Protein AF-A0A2N0B8E9-F1 (afdb_monomer_lite)

Foldseek 3Di:
DDPVVQVVLCVVLQWDDDPDPQWTAHPLQWIWHDDCWIFIDHPNDTPDTGPDPVVVNVVSVVSDPCPPPPDPPDPPPPPPPPQPFDPQWWAQPDPPPRIDGCVVDQADPPPRDGRVNTHGHGPVVVVVVD

Sequence (130 aa):
MQKETVYDLLGYYGFEETKNPNQFVNESGIHLTVGENIIVRKEDRIVLVTDDLEKLELFIFGNSDLSEIDRPDLYFPLTHGDLEFDEDFWDCECEEDFIHLKVIHQECSKCGAFAEDQPDSLRSEVWVSR

Secondary structure (DSSP, 8-state):
--HHHHHHHHHHTTPEE-SSTTEEE-TT-EEEEESSSEEEEETTEEEEEES-HHHHHHHHHHHS-GGG---TT----S-TTT--EEEEEEE---SSS-EEETTT-SB-TTT--BGGGSPEEEHHHHHHT-

pLDDT: mean 77.1, std 15.24, range [38.0, 93.88]

Structure (mmCIF, N/CA/C/O backbone):
data_AF-A0A2N0B8E9-F1
#
_entry.id   AF-A0A2N0B8E9-F1
#
loop_
_atom_site.group_PDB
_atom_site.id
_atom_site.type_symbol
_atom_site.label_atom_id
_atom_site.label_alt_id
_atom_site.label_comp_id
_atom_site.label_asym_id
_atom_site.label_entity_id
_atom_site.label_seq_id
_atom_site.pdbx_PDB_ins_code
_atom_site.Cartn_x
_atom_site.Cartn_y
_atom_site.Cartn_z
_atom_site.occupancy
_atom_site.B_iso_or_equiv
_atom_site.auth_seq_id
_atom_site.auth_comp_id
_atom_site.auth_asym_id
_atom_site.auth_atom_id
_atom_site.pdbx_PDB_model_num
ATOM 1 N N . MET A 1 1 ? -3.150 -8.969 14.343 1.00 57.34 1 MET A N 1
ATOM 2 C CA . MET A 1 1 ? -2.655 -7.586 14.198 1.00 57.34 1 MET A CA 1
ATOM 3 C C . MET A 1 1 ? -2.467 -6.956 15.576 1.00 57.34 1 MET A C 1
ATOM 5 O O . MET A 1 1 ? -3.387 -7.027 16.388 1.00 57.34 1 MET A O 1
ATOM 9 N N . GLN A 1 2 ? -1.281 -6.425 15.889 1.00 66.69 2 GLN A N 1
ATOM 10 C CA . GLN A 1 2 ? -1.073 -5.684 17.139 1.00 66.69 2 GLN A CA 1
ATOM 11 C C . GLN A 1 2 ? -1.741 -4.315 17.000 1.00 66.69 2 GLN A C 1
ATOM 13 O O . GLN A 1 2 ? -1.628 -3.680 15.961 1.00 66.69 2 GLN A O 1
ATOM 18 N N . LYS A 1 3 ? -2.506 -3.883 18.006 1.00 63.31 3 LYS A N 1
ATOM 19 C CA . LYS A 1 3 ? -3.219 -2.606 17.913 1.00 63.31 3 LYS A CA 1
ATOM 20 C C . LYS A 1 3 ? -2.229 -1.453 17.827 1.00 63.31 3 LYS A C 1
ATOM 22 O O . LYS A 1 3 ? -2.368 -0.666 16.915 1.00 63.31 3 LYS A O 1
ATOM 27 N N . GLU A 1 4 ? -1.195 -1.426 18.664 1.00 68.19 4 GLU A N 1
ATOM 28 C CA . GLU A 1 4 ? -0.186 -0.352 18.701 1.00 68.19 4 GLU A CA 1
ATOM 29 C C . GLU A 1 4 ? 0.391 -0.002 17.317 1.00 68.19 4 GLU A C 1
ATOM 31 O O . GLU A 1 4 ? 0.361 1.164 16.939 1.00 68.19 4 GLU A O 1
ATOM 36 N N . THR A 1 5 ? 0.736 -0.997 16.490 1.00 79.25 5 THR A N 1
ATOM 37 C CA . THR A 1 5 ? 1.295 -0.759 15.144 1.00 79.25 5 THR A CA 1
ATOM 38 C C . THR A 1 5 ? 0.335 -0.038 14.194 1.00 79.25 5 THR A C 1
ATOM 40 O O . THR A 1 5 ? 0.771 0.677 13.299 1.00 79.25 5 THR A O 1
ATOM 43 N N . VAL A 1 6 ? -0.981 -0.204 14.373 1.00 82.44 6 VAL A N 1
ATOM 44 C CA . VAL A 1 6 ? -1.989 0.504 13.567 1.00 82.44 6 VAL A CA 1
ATOM 45 C C . VAL A 1 6 ? -2.070 1.973 13.979 1.00 82.44 6 VAL A C 1
ATOM 47 O O . VAL A 1 6 ? -2.198 2.834 13.121 1.00 82.44 6 VAL A O 1
ATOM 50 N N . TYR A 1 7 ? -1.987 2.287 15.273 1.00 84.06 7 TYR A N 1
ATOM 51 C CA . TYR A 1 7 ? -2.107 3.671 15.756 1.00 84.06 7 TYR A CA 1
ATOM 52 C C . TYR A 1 7 ? -0.859 4.470 15.381 1.00 84.06 7 TYR A C 1
ATOM 54 O O . TYR A 1 7 ? -0.987 5.632 15.004 1.00 84.06 7 TYR A O 1
ATOM 62 N N . ASP A 1 8 ? 0.315 3.834 15.407 1.00 83.75 8 ASP A N 1
ATOM 63 C CA . ASP A 1 8 ? 1.564 4.438 14.936 1.00 83.75 8 ASP A CA 1
ATOM 64 C C . ASP A 1 8 ? 1.486 4.789 13.441 1.00 83.75 8 ASP A C 1
ATOM 66 O O . ASP A 1 8 ? 1.803 5.914 13.050 1.00 83.75 8 ASP A O 1
ATOM 70 N N . LEU A 1 9 ? 0.976 3.864 12.613 1.00 82.94 9 LEU A N 1
ATOM 71 C CA . LEU A 1 9 ? 0.736 4.096 11.184 1.00 82.94 9 LEU A CA 1
ATOM 72 C C . LEU A 1 9 ? -0.247 5.255 10.956 1.00 82.94 9 LEU A C 1
ATOM 74 O O . LEU A 1 9 ? -0.010 6.141 10.140 1.00 82.94 9 LEU A O 1
ATOM 78 N N . LEU A 1 10 ? -1.358 5.266 11.691 1.00 86.69 10 LEU A N 1
ATOM 79 C CA . LEU A 1 10 ? -2.367 6.318 11.588 1.00 86.69 10 LEU A CA 1
ATOM 80 C C . LEU A 1 10 ? -1.796 7.685 11.991 1.00 86.69 10 LEU A C 1
ATOM 82 O O . LEU A 1 10 ? -2.007 8.665 11.278 1.00 86.69 10 LEU A O 1
ATOM 86 N N . GLY A 1 11 ? -1.007 7.746 13.065 1.00 83.81 11 GLY A N 1
ATOM 87 C CA . GLY A 1 11 ? -0.305 8.963 13.469 1.00 83.81 11 GLY A CA 1
ATOM 88 C C . GLY A 1 11 ? 0.674 9.466 12.404 1.00 83.81 11 GLY A C 1
ATOM 89 O O . GLY A 1 11 ? 0.759 10.671 12.178 1.00 83.81 11 GLY A O 1
ATOM 90 N N . TYR A 1 12 ? 1.365 8.556 11.708 1.00 81.56 12 TYR A N 1
ATOM 91 C CA . TYR A 1 12 ? 2.274 8.904 10.613 1.00 81.56 12 TYR A CA 1
ATOM 92 C C . TYR A 1 12 ? 1.552 9.579 9.435 1.00 81.56 12 TYR A C 1
ATOM 94 O O . TYR A 1 12 ? 2.025 10.592 8.926 1.00 81.56 12 TYR A O 1
ATOM 102 N N . TYR A 1 13 ? 0.377 9.077 9.050 1.00 80.81 13 TYR A N 1
ATOM 103 C CA . TYR A 1 13 ? -0.423 9.635 7.951 1.00 80.81 13 TYR A CA 1
ATOM 104 C C . TYR A 1 13 ? -1.380 10.765 8.377 1.00 80.81 13 TYR A C 1
ATOM 106 O O . TYR A 1 13 ? -2.315 11.097 7.644 1.00 80.81 13 TYR A O 1
ATOM 114 N N . GLY A 1 14 ? -1.171 11.354 9.559 1.00 85.44 14 GLY A N 1
ATOM 115 C CA . GLY A 1 14 ? -1.948 12.506 10.023 1.00 85.44 14 GLY A CA 1
ATOM 116 C C . GLY A 1 14 ? -3.413 12.185 10.322 1.00 85.44 14 GLY A C 1
ATOM 117 O O . GLY A 1 14 ? -4.284 13.040 10.167 1.00 85.44 14 GLY A O 1
ATOM 118 N N . PHE A 1 15 ? -3.712 10.949 10.720 1.00 90.56 15 PHE A N 1
ATOM 119 C CA . PHE A 1 15 ? -5.042 10.593 11.188 1.00 90.56 15 PHE A CA 1
ATOM 120 C C . PHE A 1 15 ? -5.238 11.020 12.639 1.00 90.56 15 PHE A C 1
ATOM 122 O O . PHE A 1 15 ? -4.474 10.648 13.530 1.00 90.56 15 PHE A O 1
ATOM 129 N N . GLU A 1 16 ? -6.329 11.732 12.887 1.00 91.06 16 GLU A N 1
ATOM 130 C CA . GLU A 1 16 ? -6.742 12.132 14.224 1.00 91.06 16 GLU A CA 1
ATOM 131 C C . GLU A 1 16 ? -7.864 11.228 14.729 1.00 91.06 16 GLU A C 1
ATOM 133 O O . GLU A 1 16 ? -8.809 10.904 14.000 1.00 91.06 16 GLU A O 1
ATOM 138 N N . GLU A 1 17 ? -7.779 10.821 15.996 1.00 92.31 17 GLU A N 1
ATOM 139 C CA . GLU A 1 17 ? -8.864 10.085 16.634 1.00 92.31 17 GLU A CA 1
ATOM 140 C C . GLU A 1 17 ? -10.069 11.012 16.848 1.00 92.31 17 GLU A C 1
ATOM 142 O O . GLU A 1 17 ? -9.970 12.129 17.361 1.00 92.31 17 GLU A O 1
ATOM 147 N N . THR A 1 18 ? -11.242 10.542 16.444 1.00 91.31 18 THR A N 1
ATOM 148 C CA . THR A 1 18 ? -12.497 11.266 16.627 1.00 91.31 18 THR A CA 1
ATOM 149 C C . THR A 1 18 ? -12.979 11.177 18.081 1.00 91.31 18 THR A C 1
ATOM 151 O O . THR A 1 18 ? -12.387 10.539 18.944 1.00 91.31 18 THR A O 1
ATOM 154 N N . LYS A 1 19 ? -14.149 11.762 18.368 1.00 89.56 19 LYS A N 1
ATOM 155 C CA . LYS A 1 19 ? -14.817 11.605 19.674 1.00 89.56 19 LYS A CA 1
ATOM 156 C C . LYS A 1 19 ? -15.230 10.159 19.975 1.00 89.56 19 LYS A C 1
ATOM 158 O O . LYS A 1 19 ? -15.515 9.844 21.130 1.00 89.56 19 LYS A O 1
ATOM 163 N N . ASN A 1 20 ? -15.323 9.314 18.948 1.00 86.06 20 ASN A N 1
ATOM 164 C CA . ASN A 1 20 ? -15.616 7.899 19.102 1.00 86.06 20 ASN A CA 1
ATOM 165 C C . ASN A 1 20 ? -14.295 7.122 19.177 1.00 86.06 20 ASN A C 1
ATOM 167 O O . ASN A 1 20 ? -13.469 7.266 18.274 1.00 86.06 20 ASN A O 1
ATOM 171 N N . PRO A 1 21 ? -14.110 6.265 20.194 1.00 88.06 21 PRO A N 1
ATOM 172 C CA . PRO A 1 21 ? -12.874 5.514 20.349 1.00 88.06 21 PRO A CA 1
ATOM 173 C C . PRO A 1 21 ? -12.644 4.579 19.161 1.00 88.06 21 PRO A C 1
ATOM 175 O O . PRO A 1 21 ? -13.582 3.945 18.660 1.00 88.06 21 PRO A O 1
ATOM 178 N N . ASN A 1 22 ? -11.382 4.461 18.755 1.00 90.31 22 ASN A N 1
ATOM 179 C CA . ASN A 1 22 ? -10.919 3.667 17.617 1.00 90.31 22 ASN A CA 1
ATOM 180 C C . ASN A 1 22 ? -11.473 4.118 16.257 1.00 90.31 22 ASN A C 1
ATOM 182 O O . ASN A 1 22 ? -11.466 3.337 15.304 1.00 90.31 22 ASN A O 1
ATOM 186 N N . GLN A 1 23 ? -11.988 5.342 16.158 1.00 92.75 23 GLN A N 1
ATOM 187 C CA . GLN A 1 23 ? -12.380 5.938 14.887 1.00 92.75 23 GLN A CA 1
ATOM 188 C C . GLN A 1 23 ? -11.447 7.086 14.562 1.00 92.75 23 GLN A C 1
ATOM 190 O O . GLN A 1 23 ? -11.269 7.971 15.391 1.00 92.75 23 GLN A O 1
ATOM 195 N N . PHE A 1 24 ? -10.911 7.089 13.350 1.00 93.88 24 PHE A N 1
ATOM 196 C CA . PHE A 1 24 ? -9.907 8.046 12.910 1.00 93.88 24 PHE A CA 1
ATOM 197 C C . PHE A 1 24 ? -10.341 8.751 11.636 1.00 93.88 24 PHE A C 1
ATOM 199 O O . PHE A 1 24 ? -11.089 8.180 10.840 1.00 93.88 24 PHE A O 1
ATOM 206 N N . VAL A 1 25 ? -9.874 9.977 11.435 1.00 93.00 25 VAL A N 1
ATOM 207 C CA . VAL A 1 25 ? -10.120 10.750 10.217 1.00 93.00 25 VAL A CA 1
ATOM 208 C C . VAL A 1 25 ? -8.879 11.545 9.833 1.00 93.00 25 VAL A C 1
ATOM 210 O O . VAL A 1 25 ? -8.160 11.998 10.717 1.00 93.00 25 VAL A O 1
ATOM 213 N N . ASN A 1 26 ? -8.620 11.704 8.537 1.00 88.50 26 ASN A N 1
ATOM 214 C CA . ASN A 1 26 ? -7.578 12.604 8.039 1.00 88.50 26 ASN A CA 1
ATOM 215 C C . ASN A 1 26 ? -8.166 13.763 7.220 1.00 88.50 26 ASN A C 1
ATOM 217 O O . ASN A 1 26 ? -9.354 13.786 6.888 1.00 88.50 26 ASN A O 1
ATOM 221 N N . GLU A 1 27 ? -7.307 14.711 6.849 1.00 84.56 27 GLU A N 1
ATOM 222 C CA . GLU A 1 27 ? -7.674 15.885 6.047 1.00 84.56 27 GLU A CA 1
ATOM 223 C C . GLU A 1 27 ? -8.198 15.522 4.647 1.00 84.56 27 GLU A C 1
ATOM 225 O O . GLU A 1 27 ? -9.006 16.250 4.073 1.00 84.56 27 GLU A O 1
ATOM 230 N N . SER A 1 28 ? -7.821 14.351 4.123 1.00 80.88 28 SER A N 1
ATOM 231 C CA . SER A 1 28 ? -8.318 13.813 2.850 1.00 80.88 28 SER A CA 1
ATOM 232 C C . SER A 1 28 ? -9.748 13.250 2.929 1.00 80.88 28 SER A C 1
ATOM 234 O O . SER A 1 28 ? -10.258 12.732 1.933 1.00 80.88 28 SER A O 1
ATOM 236 N N . GLY A 1 29 ? -10.403 13.309 4.095 1.00 85.00 29 GLY A N 1
ATOM 237 C CA . GLY A 1 29 ? -11.770 12.818 4.294 1.00 85.00 29 GLY A CA 1
ATOM 238 C C . GLY A 1 29 ? -11.885 11.291 4.354 1.00 85.00 29 GLY A C 1
ATOM 239 O O . GLY A 1 29 ? -12.963 10.736 4.120 1.00 85.00 29 GLY A O 1
ATOM 240 N N . ILE A 1 30 ? -10.782 10.594 4.642 1.00 89.69 30 ILE A N 1
ATOM 241 C CA . ILE A 1 30 ? -10.771 9.148 4.868 1.00 89.69 30 ILE A CA 1
ATOM 242 C C . ILE A 1 30 ? -11.119 8.898 6.330 1.00 89.69 30 ILE A C 1
ATOM 244 O O . ILE A 1 30 ? -10.479 9.438 7.226 1.00 89.69 30 ILE A O 1
ATOM 248 N N . HIS A 1 31 ? -12.107 8.043 6.573 1.00 92.38 31 HIS A N 1
ATOM 249 C CA . HIS A 1 31 ? -12.515 7.626 7.908 1.00 92.38 31 HIS A CA 1
ATOM 250 C C . HIS A 1 31 ? -12.121 6.174 8.154 1.00 92.38 31 HIS A C 1
ATOM 252 O O . HIS A 1 31 ? -12.497 5.292 7.382 1.00 92.38 31 HIS A O 1
ATOM 258 N N . LEU A 1 32 ? -11.434 5.901 9.258 1.00 92.75 32 LEU A N 1
ATOM 259 C CA . LEU A 1 32 ? -11.093 4.547 9.679 1.00 92.75 32 LEU A CA 1
ATOM 260 C C . LEU A 1 32 ? -11.811 4.154 10.953 1.00 92.75 32 LEU A C 1
ATOM 262 O O . LEU A 1 32 ? -12.083 4.975 11.821 1.00 92.75 32 LEU A O 1
ATOM 266 N N . THR A 1 33 ? -12.112 2.869 11.073 1.00 93.56 33 THR A N 1
ATOM 267 C CA . THR A 1 33 ? -12.554 2.247 12.319 1.00 93.56 33 THR A CA 1
ATOM 268 C C . THR A 1 33 ? -11.673 1.042 12.594 1.00 93.56 33 THR A C 1
ATOM 270 O O . THR A 1 33 ? -11.628 0.126 11.776 1.00 93.56 33 THR A O 1
ATOM 273 N N . VAL A 1 34 ? -10.986 1.042 13.733 1.00 91.00 34 VAL A N 1
ATOM 274 C CA . VAL A 1 34 ? -10.062 -0.017 14.150 1.00 91.00 34 VAL A CA 1
ATOM 275 C C . VAL A 1 34 ? -10.775 -0.947 15.135 1.00 91.00 34 VAL A C 1
ATOM 277 O O . VAL A 1 34 ? -11.158 -0.550 16.235 1.00 91.00 34 VAL A O 1
ATOM 280 N N . GLY A 1 35 ? -10.982 -2.201 14.740 1.00 87.44 35 GLY A N 1
ATOM 281 C CA . GLY A 1 35 ? -11.641 -3.226 15.552 1.00 87.44 35 GLY A CA 1
ATOM 282 C C . GLY A 1 35 ? -10.926 -4.572 15.460 1.00 87.44 35 GLY A C 1
ATOM 283 O O . GLY A 1 35 ? -9.704 -4.637 15.553 1.00 87.44 35 GLY A O 1
ATOM 284 N N . GLU A 1 36 ? -11.696 -5.650 15.300 1.00 84.12 36 GLU A N 1
ATOM 285 C CA . GLU A 1 36 ? -11.165 -6.949 14.850 1.00 84.12 36 GLU A CA 1
ATOM 286 C C . GLU A 1 36 ? -10.663 -6.859 13.403 1.00 84.12 36 GLU A C 1
ATOM 288 O O . GLU A 1 36 ? -9.615 -7.398 13.074 1.00 84.12 36 GLU A O 1
ATOM 293 N N . ASN A 1 37 ? -11.376 -6.078 12.588 1.00 84.94 37 ASN A N 1
ATOM 294 C CA . ASN A 1 37 ? -10.961 -5.635 11.265 1.00 84.94 37 ASN A CA 1
ATOM 295 C C . ASN A 1 37 ? -10.853 -4.108 11.252 1.00 84.94 37 ASN A C 1
ATOM 297 O O . ASN A 1 37 ? -11.536 -3.414 12.015 1.00 84.94 37 ASN A O 1
ATOM 301 N N . ILE A 1 38 ? -10.028 -3.592 10.352 1.00 89.56 38 ILE A N 1
ATOM 302 C CA . ILE A 1 38 ? -9.955 -2.181 9.997 1.00 89.56 38 ILE A CA 1
ATOM 303 C C . ILE A 1 38 ? -10.952 -1.932 8.875 1.00 89.56 38 ILE A C 1
ATOM 305 O O . ILE A 1 38 ? -10.919 -2.596 7.841 1.00 89.56 38 ILE A O 1
ATOM 309 N N . ILE A 1 39 ? -11.837 -0.962 9.073 1.00 89.88 39 ILE A N 1
ATOM 310 C CA . ILE A 1 39 ? -12.811 -0.539 8.068 1.00 89.88 39 ILE A CA 1
ATOM 311 C C . ILE A 1 39 ? -12.430 0.859 7.614 1.00 89.88 39 ILE A C 1
ATOM 313 O O . ILE A 1 39 ? -12.409 1.779 8.430 1.00 89.88 39 ILE A O 1
ATOM 317 N N . VAL A 1 40 ? -12.184 1.018 6.319 1.00 89.88 40 VAL A N 1
ATOM 318 C CA . VAL A 1 40 ? -11.878 2.301 5.690 1.00 89.88 40 VAL A CA 1
ATOM 319 C C . VAL A 1 40 ? -13.092 2.786 4.916 1.00 89.88 40 VAL A C 1
ATOM 321 O O . VAL A 1 40 ? -13.693 2.039 4.133 1.00 89.88 40 VAL A O 1
ATOM 324 N N . ARG A 1 41 ? -13.454 4.048 5.127 1.00 88.12 41 ARG A N 1
ATOM 325 C CA . ARG A 1 41 ? -14.538 4.736 4.435 1.00 88.12 41 ARG A CA 1
ATOM 326 C C . ARG A 1 41 ? -14.038 6.001 3.759 1.00 88.12 41 ARG A C 1
ATOM 328 O O . ARG A 1 41 ? -13.254 6.744 4.338 1.00 88.12 41 ARG A O 1
ATOM 335 N N . LYS A 1 42 ? -14.549 6.261 2.562 1.00 84.44 42 LYS A N 1
ATOM 336 C CA . LYS A 1 42 ? -14.336 7.496 1.803 1.00 84.44 42 LYS A CA 1
ATOM 337 C C . LYS A 1 42 ? -15.687 7.919 1.240 1.00 84.44 42 LYS A C 1
ATOM 339 O O . LYS A 1 42 ? -16.388 7.078 0.680 1.00 84.44 42 LYS A O 1
ATOM 344 N N . GLU A 1 43 ? -16.080 9.174 1.458 1.00 81.50 43 GLU A N 1
ATOM 345 C CA . GLU A 1 43 ? -17.386 9.704 1.016 1.00 81.50 43 GLU A CA 1
ATOM 346 C C . GLU A 1 43 ? -18.577 8.813 1.448 1.00 81.50 43 GLU A C 1
ATOM 348 O O . GLU A 1 43 ? -19.434 8.449 0.642 1.00 81.50 43 GLU A O 1
ATOM 353 N N . ASP A 1 44 ? -18.590 8.383 2.716 1.00 78.50 44 ASP A N 1
ATOM 354 C CA . ASP A 1 44 ? -19.597 7.479 3.310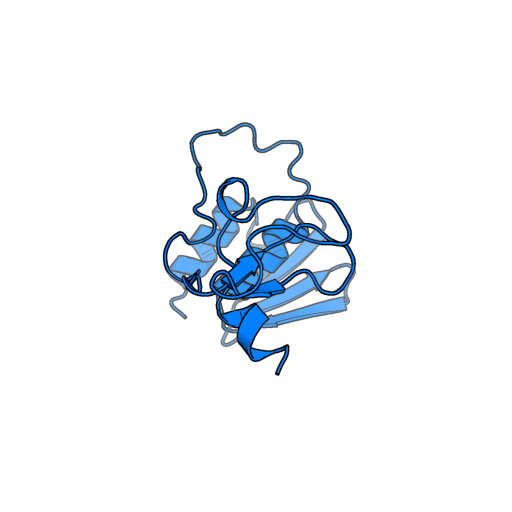 1.00 78.50 44 ASP A CA 1
ATOM 355 C C . ASP A 1 44 ? -19.703 6.068 2.695 1.00 78.50 44 ASP A C 1
ATOM 357 O O . ASP A 1 44 ? -20.588 5.284 3.056 1.00 78.50 44 ASP A O 1
ATOM 361 N N . ARG A 1 45 ? -18.773 5.678 1.818 1.00 78.62 45 ARG A N 1
ATOM 362 C CA . ARG A 1 45 ? -18.693 4.322 1.254 1.00 78.62 45 ARG A CA 1
ATOM 363 C C . ARG A 1 45 ? -17.565 3.539 1.894 1.00 78.62 45 ARG A C 1
ATOM 365 O O . ARG A 1 45 ? -16.477 4.069 2.084 1.00 78.62 45 ARG A O 1
ATOM 372 N N . ILE A 1 46 ? -17.807 2.264 2.192 1.00 87.50 46 ILE A N 1
ATOM 373 C CA . ILE A 1 46 ? -16.740 1.341 2.597 1.00 87.50 46 ILE A CA 1
ATOM 374 C C . ILE A 1 46 ? -15.908 1.021 1.358 1.00 87.50 46 ILE A C 1
ATOM 376 O O . ILE A 1 46 ? -16.444 0.531 0.366 1.00 87.50 46 ILE A O 1
ATOM 380 N N . VAL A 1 47 ? -14.614 1.312 1.433 1.00 86.19 47 VAL A N 1
ATOM 381 C CA . VAL A 1 47 ? -13.660 1.136 0.327 1.00 86.19 47 VAL A CA 1
ATOM 382 C C . VAL A 1 47 ? -12.643 0.037 0.611 1.00 86.19 47 VAL A C 1
ATOM 384 O O . VAL A 1 47 ? -12.132 -0.570 -0.323 1.00 86.19 47 VAL A O 1
ATOM 387 N N . LEU A 1 48 ? -12.397 -0.268 1.887 1.00 83.94 48 LEU A N 1
ATOM 388 C CA . LEU A 1 48 ? -11.524 -1.357 2.306 1.00 83.94 48 LEU A CA 1
ATOM 389 C C . LEU A 1 48 ? -11.995 -1.924 3.649 1.00 83.94 48 LEU A C 1
ATOM 391 O O . LEU A 1 48 ? -12.378 -1.179 4.553 1.00 83.94 48 LEU A O 1
ATOM 395 N N . VAL A 1 49 ? -11.949 -3.248 3.775 1.00 89.00 49 VAL A N 1
ATOM 396 C CA . VAL A 1 49 ? -12.042 -3.965 5.049 1.00 89.00 49 VAL A CA 1
ATOM 397 C C . VAL A 1 49 ? -10.861 -4.922 5.094 1.00 89.00 49 VAL A C 1
ATOM 399 O O . VAL A 1 49 ? -10.731 -5.755 4.201 1.00 89.00 49 VAL A O 1
ATOM 402 N N . THR A 1 50 ? -9.982 -4.768 6.079 1.00 85.19 50 THR A N 1
ATOM 403 C CA . THR A 1 50 ? -8.727 -5.526 6.158 1.00 85.19 50 THR A CA 1
ATOM 404 C C . THR A 1 50 ? -8.322 -5.769 7.608 1.00 85.19 50 THR A C 1
ATOM 406 O O . THR A 1 50 ? -8.562 -4.929 8.468 1.00 85.19 50 THR A O 1
ATOM 409 N N . ASP A 1 51 ? -7.699 -6.903 7.891 1.00 84.81 51 ASP A N 1
ATOM 410 C CA . ASP A 1 51 ? -6.955 -7.200 9.123 1.00 84.81 51 ASP A CA 1
ATOM 411 C C . ASP A 1 51 ? -5.429 -7.181 8.900 1.00 84.81 51 ASP A C 1
ATOM 413 O O . ASP A 1 51 ? -4.647 -7.450 9.816 1.00 84.81 51 ASP A O 1
ATOM 417 N N . ASP A 1 52 ? -5.029 -6.840 7.675 1.00 82.94 52 ASP A N 1
ATOM 418 C CA . ASP A 1 52 ? -3.668 -6.773 7.166 1.00 82.94 52 ASP A CA 1
ATOM 419 C C . ASP A 1 52 ? -3.187 -5.313 7.127 1.00 82.94 52 ASP A C 1
ATOM 421 O O . ASP A 1 52 ? -3.838 -4.445 6.526 1.00 82.94 52 ASP A O 1
ATOM 425 N N . LEU A 1 53 ? -2.060 -5.062 7.799 1.00 81.00 53 LEU A N 1
ATOM 426 C CA . LEU A 1 53 ? -1.452 -3.742 7.960 1.00 81.00 53 LEU A CA 1
ATOM 427 C C . LEU A 1 53 ? -0.861 -3.219 6.645 1.00 81.00 53 LEU A C 1
ATOM 429 O O . LEU A 1 53 ? -0.990 -2.031 6.366 1.00 81.00 53 LEU A O 1
ATOM 433 N N . GLU A 1 54 ? -0.283 -4.091 5.817 1.00 79.81 54 GLU A N 1
ATOM 434 C CA . GLU A 1 54 ? 0.348 -3.697 4.551 1.00 79.81 54 GLU A CA 1
ATOM 435 C C . GLU A 1 54 ? -0.709 -3.213 3.557 1.00 79.81 54 GLU A C 1
ATOM 437 O O . GLU A 1 54 ? -0.557 -2.176 2.914 1.00 79.81 54 GLU A O 1
ATOM 442 N N . LYS A 1 55 ? -1.851 -3.910 3.491 1.00 78.81 55 LYS A N 1
ATOM 443 C CA . LYS A 1 55 ? -2.991 -3.482 2.662 1.00 78.81 55 LYS A CA 1
ATOM 444 C C . LYS A 1 55 ? -3.571 -2.151 3.116 1.00 78.81 55 LYS A C 1
ATOM 446 O O . LYS A 1 55 ? -4.014 -1.363 2.280 1.00 78.81 55 LYS A O 1
ATOM 451 N N . LEU A 1 56 ? -3.606 -1.915 4.428 1.00 84.38 56 LEU A N 1
ATOM 452 C CA . LEU A 1 56 ? -4.032 -0.634 4.975 1.00 84.38 56 LEU A CA 1
ATOM 453 C C . LEU A 1 56 ? -3.058 0.477 4.558 1.00 84.38 56 LEU A C 1
ATOM 455 O O . LEU A 1 56 ? -3.498 1.510 4.057 1.00 84.38 56 LEU A O 1
ATOM 459 N N . GLU A 1 57 ? -1.760 0.263 4.752 1.00 84.25 57 GLU A N 1
ATOM 460 C CA . GLU A 1 57 ? -0.719 1.238 4.428 1.00 84.25 57 GLU A CA 1
ATOM 461 C C . GLU A 1 57 ? -0.698 1.578 2.935 1.00 84.25 57 GLU A C 1
ATOM 463 O O . GLU A 1 57 ? -0.776 2.753 2.581 1.00 84.25 57 GLU A O 1
ATOM 468 N N . LEU A 1 58 ? -0.714 0.568 2.060 1.00 78.44 58 LEU A N 1
ATOM 469 C CA . LEU A 1 58 ? -0.803 0.747 0.607 1.00 78.44 58 LEU A CA 1
ATOM 470 C C . LEU A 1 58 ? -2.035 1.562 0.204 1.00 78.44 58 LEU A C 1
ATOM 472 O O . LEU A 1 58 ? -1.953 2.438 -0.660 1.00 78.44 58 LEU A O 1
ATOM 476 N N . PHE A 1 59 ? -3.185 1.297 0.834 1.00 83.62 59 PHE A N 1
ATOM 477 C CA . PHE A 1 59 ? -4.405 2.051 0.564 1.00 83.62 59 PHE A CA 1
ATOM 478 C C . PHE A 1 59 ? -4.267 3.519 0.969 1.00 83.62 59 PHE A C 1
ATOM 480 O O . PHE A 1 59 ? -4.653 4.399 0.194 1.00 83.62 59 PHE A O 1
ATOM 487 N N . ILE A 1 60 ? -3.750 3.783 2.174 1.00 83.94 60 ILE A N 1
ATOM 488 C CA . ILE A 1 60 ? -3.565 5.144 2.681 1.00 83.94 60 ILE A CA 1
ATOM 489 C C . ILE A 1 60 ? -2.574 5.893 1.788 1.00 83.94 60 ILE A C 1
ATOM 491 O O . ILE A 1 60 ? -2.913 6.974 1.316 1.00 83.94 60 ILE A O 1
ATOM 495 N N . PHE A 1 61 ? -1.421 5.292 1.484 1.00 80.12 61 PHE A N 1
ATOM 496 C CA . PHE A 1 61 ? -0.391 5.869 0.620 1.00 80.12 61 PHE A CA 1
ATOM 497 C C . PHE A 1 61 ? -0.931 6.220 -0.774 1.00 80.12 61 PHE A C 1
ATOM 499 O O . PHE A 1 61 ? -0.755 7.338 -1.255 1.00 80.12 61 PHE A O 1
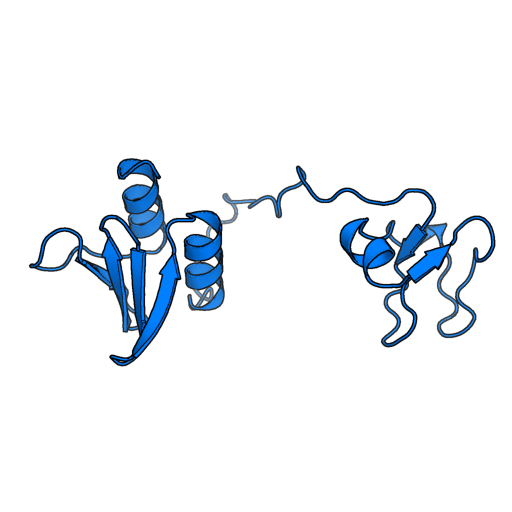ATOM 506 N N . GLY A 1 62 ? -1.673 5.303 -1.404 1.00 75.12 62 GLY A N 1
ATOM 507 C CA . GLY A 1 62 ? -2.280 5.536 -2.718 1.00 75.12 62 GLY A CA 1
ATOM 508 C C . GLY A 1 62 ? -3.416 6.569 -2.725 1.00 75.12 62 GLY A C 1
ATOM 509 O O . GLY A 1 62 ? -3.859 6.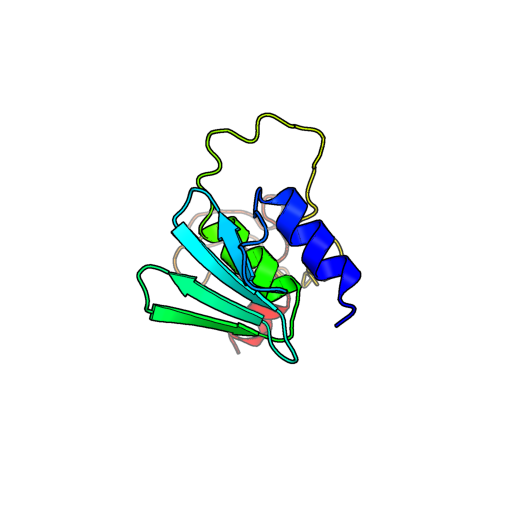980 -3.796 1.00 75.12 62 GLY A O 1
ATOM 510 N N . ASN A 1 63 ? -3.912 6.981 -1.552 1.00 71.81 63 ASN A N 1
ATOM 511 C CA . ASN A 1 63 ? -4.984 7.971 -1.406 1.00 71.81 63 ASN A CA 1
ATOM 512 C C . ASN A 1 63 ? -4.555 9.247 -0.662 1.00 71.81 63 ASN A C 1
ATOM 514 O O . ASN A 1 63 ? -5.389 10.141 -0.500 1.00 71.81 63 ASN A O 1
ATOM 518 N N . SER A 1 64 ? -3.302 9.340 -0.217 1.00 64.31 64 SER A N 1
ATOM 519 C CA . SER A 1 64 ? -2.717 10.551 0.355 1.00 64.31 64 SER A CA 1
ATOM 520 C C . SER A 1 64 ? -2.207 11.480 -0.747 1.00 64.31 64 SER A C 1
ATOM 522 O O . SER A 1 64 ? -1.567 11.036 -1.698 1.00 64.31 64 SER A O 1
ATOM 524 N N . ASP A 1 65 ? -2.481 12.779 -0.616 1.00 55.25 65 ASP A N 1
ATOM 525 C CA . ASP A 1 65 ? -1.912 13.812 -1.483 1.00 55.25 65 ASP A CA 1
ATOM 526 C C . ASP A 1 65 ? -0.464 14.066 -1.028 1.00 55.25 65 ASP A C 1
ATOM 528 O O . ASP A 1 65 ? -0.206 14.809 -0.085 1.00 55.25 65 ASP A O 1
ATOM 532 N N . LEU A 1 66 ? 0.494 13.354 -1.629 1.00 51.66 66 LEU A N 1
ATOM 533 C CA . LEU A 1 66 ? 1.912 13.348 -1.229 1.00 51.66 66 LEU A CA 1
ATOM 534 C C . LEU A 1 66 ? 2.666 14.647 -1.577 1.00 51.66 66 LEU A C 1
ATOM 536 O O . LEU A 1 66 ? 3.895 14.672 -1.562 1.00 51.66 66 LEU A O 1
ATOM 540 N N . SER A 1 67 ? 1.958 15.731 -1.892 1.00 48.88 67 SER A N 1
ATOM 541 C CA . SER A 1 67 ? 2.564 17.005 -2.286 1.00 48.88 67 SER A CA 1
ATOM 542 C C . SER A 1 67 ? 3.286 17.741 -1.145 1.00 48.88 67 SER A C 1
ATOM 544 O O . SER A 1 67 ? 4.075 18.639 -1.433 1.00 48.88 67 SER A O 1
ATOM 546 N N . GLU A 1 68 ? 3.099 17.338 0.121 1.00 44.34 68 GLU A N 1
ATOM 547 C CA . GLU A 1 68 ? 3.710 18.001 1.290 1.00 44.34 68 GLU A CA 1
ATOM 548 C C . GLU A 1 68 ? 4.615 17.113 2.168 1.00 44.34 68 GLU A C 1
ATOM 550 O O . GLU A 1 68 ? 5.088 17.563 3.216 1.00 44.34 68 GLU A O 1
ATOM 555 N N . ILE A 1 69 ? 4.937 15.876 1.762 1.00 47.91 69 ILE A N 1
ATOM 556 C CA . ILE A 1 69 ? 5.916 15.058 2.506 1.00 47.91 69 ILE A CA 1
ATOM 557 C C . ILE A 1 69 ? 7.342 15.433 2.072 1.00 47.91 69 ILE A C 1
ATOM 559 O O . ILE A 1 69 ? 8.044 14.678 1.406 1.00 47.91 69 ILE A O 1
ATOM 563 N N . ASP A 1 70 ? 7.786 16.625 2.473 1.00 39.81 70 ASP A N 1
ATOM 564 C CA . ASP A 1 70 ? 9.177 17.080 2.346 1.00 39.81 70 ASP A CA 1
ATOM 565 C C . ASP A 1 70 ? 10.026 16.498 3.492 1.00 39.81 70 ASP A C 1
ATOM 567 O O . ASP A 1 70 ? 10.486 17.204 4.394 1.00 39.81 70 ASP A O 1
ATOM 571 N N . ARG A 1 71 ? 10.154 15.164 3.529 1.00 48.41 71 ARG A N 1
ATOM 572 C CA . ARG A 1 71 ? 11.062 14.462 4.451 1.00 48.41 71 ARG A CA 1
ATOM 573 C C . ARG A 1 71 ? 11.816 13.339 3.730 1.00 48.41 71 ARG A C 1
ATOM 575 O O . ARG A 1 71 ? 11.304 12.225 3.649 1.00 48.41 71 ARG A O 1
ATOM 582 N N . PRO A 1 72 ? 13.051 13.600 3.257 1.00 44.94 72 PRO A N 1
ATOM 583 C CA . PRO A 1 72 ? 13.907 12.610 2.593 1.00 44.94 72 PRO A CA 1
ATOM 584 C C . PRO A 1 72 ? 14.427 11.500 3.527 1.00 44.94 72 PRO A C 1
ATOM 586 O O . PRO A 1 72 ? 15.163 10.619 3.088 1.00 44.94 72 PRO A O 1
ATOM 589 N N . ASP A 1 73 ? 14.044 11.519 4.806 1.00 43.16 73 ASP A N 1
ATOM 590 C CA . ASP A 1 73 ? 14.533 10.586 5.826 1.00 43.16 73 ASP A CA 1
ATOM 591 C C . ASP A 1 73 ? 13.828 9.220 5.785 1.00 43.16 73 ASP A C 1
ATOM 593 O O . ASP A 1 73 ? 14.231 8.295 6.489 1.00 43.16 73 ASP A O 1
ATOM 597 N N . LEU A 1 74 ? 12.799 9.068 4.946 1.00 43.34 74 LEU A N 1
ATOM 598 C CA . LEU A 1 74 ? 12.147 7.789 4.689 1.00 43.34 74 LEU A CA 1
ATOM 599 C C . LEU A 1 74 ? 12.361 7.386 3.235 1.00 43.34 74 LEU A C 1
ATOM 601 O O . LEU A 1 74 ? 11.482 7.445 2.378 1.00 43.34 74 LEU A O 1
ATOM 605 N N . TYR A 1 75 ? 13.581 6.912 3.004 1.00 44.12 75 TYR A N 1
ATOM 606 C CA . TYR A 1 75 ? 13.846 5.803 2.103 1.00 44.12 75 TYR A CA 1
ATOM 607 C C . TYR A 1 75 ? 12.939 4.640 2.537 1.00 44.12 75 TYR A C 1
ATOM 609 O O . TYR A 1 75 ? 13.335 3.806 3.348 1.00 44.12 75 TYR A O 1
ATOM 617 N N . PHE A 1 76 ? 11.685 4.622 2.081 1.00 41.88 76 PHE A N 1
ATOM 618 C CA . PHE A 1 76 ? 10.875 3.420 2.183 1.00 41.88 76 PHE A CA 1
ATOM 619 C C . PHE A 1 76 ? 11.530 2.404 1.257 1.00 41.88 76 PHE A C 1
ATOM 621 O O . PHE A 1 76 ? 11.598 2.642 0.046 1.00 41.88 76 PHE A O 1
ATOM 628 N N . PRO A 1 77 ? 12.024 1.273 1.778 1.00 38.00 77 PRO A N 1
ATOM 629 C CA . PRO A 1 77 ? 12.173 0.143 0.907 1.00 38.00 77 PRO A CA 1
ATOM 630 C C . PRO A 1 77 ? 10.748 -0.166 0.432 1.00 38.00 77 PRO A C 1
ATOM 632 O O . PRO A 1 77 ? 9.939 -0.686 1.193 1.00 38.00 77 PRO A O 1
ATOM 635 N N . LEU A 1 78 ? 10.459 0.092 -0.851 1.00 40.38 78 LEU A N 1
ATOM 636 C CA . LEU A 1 78 ? 9.903 -0.992 -1.662 1.00 40.38 78 LEU A CA 1
ATOM 637 C C . LEU A 1 78 ? 10.671 -2.216 -1.189 1.00 40.38 78 LEU A C 1
ATOM 639 O O . LEU A 1 78 ? 11.897 -2.211 -1.322 1.00 40.38 78 LEU A O 1
ATOM 643 N N . THR A 1 79 ? 10.023 -3.110 -0.454 1.00 44.19 79 THR A N 1
ATOM 644 C CA . THR A 1 79 ? 10.677 -4.202 0.256 1.00 44.19 79 THR A CA 1
ATOM 645 C C . THR A 1 79 ? 11.708 -4.857 -0.661 1.00 44.19 79 THR A C 1
ATOM 647 O O . THR A 1 79 ? 11.391 -5.685 -1.505 1.00 44.19 79 THR A O 1
ATOM 650 N N . HIS A 1 80 ? 12.980 -4.509 -0.449 1.00 48.53 80 HIS A N 1
ATOM 651 C CA . HIS A 1 80 ? 14.174 -5.214 -0.920 1.00 48.53 80 HIS A CA 1
ATOM 652 C C . HIS A 1 80 ? 14.294 -6.562 -0.171 1.00 48.53 80 HIS A C 1
ATOM 654 O O . HIS A 1 80 ? 15.375 -6.971 0.243 1.00 48.53 80 HIS A O 1
ATOM 660 N N . GLY A 1 81 ? 13.157 -7.207 0.095 1.00 47.44 81 GLY A N 1
ATOM 661 C CA . GLY A 1 81 ? 13.018 -8.376 0.952 1.00 47.44 81 GLY A CA 1
ATOM 662 C C . GLY A 1 81 ? 12.219 -9.504 0.311 1.00 47.44 81 GLY A C 1
ATOM 663 O O . GLY A 1 81 ? 12.575 -10.647 0.549 1.00 47.44 81 GLY A O 1
ATOM 664 N N . ASP A 1 82 ? 11.235 -9.200 -0.547 1.00 51.50 82 ASP A N 1
ATOM 665 C CA . ASP A 1 82 ? 10.370 -10.223 -1.167 1.00 51.50 82 ASP A CA 1
ATOM 666 C C . ASP A 1 82 ? 10.189 -10.046 -2.687 1.00 51.50 82 ASP A C 1
ATOM 668 O O . ASP A 1 82 ? 9.341 -10.692 -3.303 1.00 51.50 82 ASP A O 1
ATOM 672 N N . LEU A 1 83 ? 10.992 -9.192 -3.331 1.00 56.78 83 LEU A N 1
ATOM 673 C CA . LEU A 1 83 ? 11.136 -9.242 -4.785 1.00 56.78 83 LEU A CA 1
ATOM 674 C C . LEU A 1 83 ? 12.112 -10.376 -5.113 1.00 56.78 83 LEU A C 1
ATOM 676 O O . LEU A 1 83 ? 13.319 -10.173 -5.232 1.00 56.78 83 LEU A O 1
ATOM 680 N N . GLU A 1 84 ? 11.594 -11.603 -5.183 1.00 74.56 84 GLU A N 1
ATOM 681 C CA . GLU A 1 84 ? 12.341 -12.702 -5.788 1.00 74.56 84 GLU A CA 1
ATOM 682 C C . GLU A 1 84 ? 12.420 -12.435 -7.290 1.00 74.56 84 GLU A C 1
ATOM 684 O O . GLU A 1 84 ? 11.421 -12.539 -7.997 1.00 74.56 84 GLU A O 1
ATOM 689 N N . PHE A 1 85 ? 13.602 -12.068 -7.770 1.00 77.62 85 PHE A N 1
ATOM 690 C CA . PHE A 1 85 ? 13.890 -11.983 -9.196 1.00 77.62 85 PHE A CA 1
ATOM 691 C C . PHE A 1 85 ? 14.302 -13.358 -9.723 1.00 77.62 85 PHE A C 1
ATOM 693 O O . PHE A 1 85 ? 14.916 -14.152 -9.003 1.00 77.62 85 PHE A O 1
ATOM 700 N N . ASP A 1 86 ? 13.939 -13.658 -10.964 1.00 81.00 86 ASP A N 1
ATOM 701 C CA . ASP A 1 86 ? 14.332 -14.898 -11.623 1.00 81.00 86 ASP A CA 1
ATOM 702 C C . ASP A 1 86 ? 15.569 -14.651 -12.494 1.00 81.00 86 ASP A C 1
ATOM 704 O O . ASP A 1 86 ? 15.496 -13.973 -13.513 1.00 81.00 86 ASP A O 1
ATOM 708 N N . GLU A 1 87 ? 16.716 -15.201 -12.088 1.00 85.62 87 GLU A N 1
ATOM 709 C CA . GLU A 1 87 ? 18.006 -14.961 -12.749 1.00 85.62 87 GLU A CA 1
ATOM 710 C C . GLU A 1 87 ? 18.062 -15.468 -14.199 1.00 85.62 87 GLU A C 1
ATOM 712 O O . GLU A 1 87 ? 18.921 -15.025 -14.968 1.00 85.62 87 GLU A O 1
ATOM 717 N N . ASP A 1 88 ? 17.142 -16.358 -14.590 1.00 85.31 88 ASP A N 1
ATOM 718 C CA . ASP A 1 88 ? 17.039 -16.894 -15.947 1.00 85.31 88 ASP A CA 1
ATOM 719 C C . ASP A 1 88 ? 16.230 -15.986 -16.889 1.00 85.31 88 ASP A C 1
ATOM 721 O O . ASP A 1 88 ? 16.283 -16.168 -18.114 1.00 85.31 88 ASP A O 1
ATOM 725 N N . PHE A 1 89 ? 15.505 -15.000 -16.350 1.00 86.88 89 PHE A N 1
ATOM 726 C CA . PHE A 1 89 ? 14.622 -14.114 -17.104 1.00 86.88 89 PHE A CA 1
ATOM 727 C C . PHE A 1 89 ? 14.990 -12.644 -16.912 1.00 86.88 89 PHE A C 1
ATOM 729 O O . PHE A 1 89 ? 15.470 -12.233 -15.861 1.00 86.88 89 PHE A O 1
ATOM 736 N N . TRP A 1 90 ? 14.774 -11.845 -17.947 1.00 88.56 90 TRP A N 1
ATOM 737 C CA . TRP A 1 90 ? 14.949 -10.399 -17.899 1.00 88.56 90 TRP A CA 1
ATOM 738 C C . TRP A 1 90 ? 13.696 -9.697 -18.400 1.00 88.56 90 TRP A C 1
ATOM 740 O O . TRP A 1 90 ? 12.985 -10.211 -19.273 1.00 88.56 90 TRP A O 1
ATOM 750 N N . ASP A 1 91 ? 13.424 -8.548 -17.795 1.00 85.31 91 ASP A N 1
ATOM 751 C CA . ASP A 1 91 ? 12.256 -7.729 -18.073 1.00 85.31 91 ASP A CA 1
ATOM 752 C C . ASP A 1 91 ? 12.596 -6.690 -19.149 1.00 85.31 91 ASP A C 1
ATOM 754 O O . ASP A 1 91 ? 13.388 -5.774 -18.937 1.00 85.31 91 ASP A O 1
ATOM 758 N N . CYS A 1 92 ? 12.042 -6.876 -20.343 1.00 81.75 92 CYS A N 1
ATOM 759 C CA . CYS A 1 92 ? 11.945 -5.846 -21.363 1.00 81.75 92 CYS A CA 1
ATOM 760 C C . CYS A 1 92 ? 10.826 -4.886 -20.973 1.00 81.75 92 CYS A C 1
ATOM 762 O O . CYS A 1 92 ? 9.682 -5.299 -20.923 1.00 81.75 92 CYS A O 1
ATOM 764 N N . GLU A 1 93 ? 11.075 -3.582 -20.917 1.00 78.75 93 GLU A N 1
ATOM 765 C CA . GLU A 1 93 ? 10.026 -2.554 -20.741 1.00 78.75 93 GLU A CA 1
ATOM 766 C C . GLU A 1 93 ? 9.042 -2.413 -21.943 1.00 78.75 93 GLU A C 1
ATOM 768 O O . GLU A 1 93 ? 8.470 -1.357 -22.212 1.00 78.75 93 GLU A O 1
ATOM 773 N N . CYS A 1 94 ? 8.868 -3.474 -22.728 1.00 81.06 94 CYS A N 1
ATOM 774 C CA . CYS A 1 94 ? 7.943 -3.609 -23.837 1.00 81.06 94 CYS A CA 1
ATOM 775 C C . CYS A 1 94 ? 6.478 -3.594 -23.346 1.00 81.06 94 CYS A C 1
ATOM 777 O O . CYS A 1 94 ? 6.139 -4.228 -22.357 1.00 81.06 94 CYS A O 1
ATOM 779 N N . GLU A 1 95 ? 5.558 -2.978 -24.096 1.00 73.88 95 GLU A N 1
ATOM 780 C CA . GLU A 1 95 ? 4.124 -2.992 -23.736 1.00 73.88 95 GLU A CA 1
ATOM 781 C C . GLU A 1 95 ? 3.485 -4.403 -23.801 1.00 73.88 95 GLU A C 1
ATOM 783 O O . GLU A 1 95 ? 2.480 -4.658 -23.140 1.00 73.88 95 GLU A O 1
ATOM 788 N N . GLU A 1 96 ? 4.063 -5.332 -24.580 1.00 68.94 96 GLU A N 1
ATOM 789 C CA . GLU A 1 96 ? 3.590 -6.716 -24.757 1.00 68.94 96 GLU A CA 1
ATOM 790 C C . GLU A 1 96 ? 4.761 -7.711 -24.899 1.00 68.94 96 GLU A C 1
ATOM 792 O O . GLU A 1 96 ? 5.722 -7.441 -25.629 1.00 68.94 96 GLU A O 1
ATOM 797 N N . ASP A 1 97 ? 4.633 -8.911 -24.314 1.00 65.00 97 ASP A N 1
ATOM 798 C CA . ASP A 1 97 ? 5.690 -9.943 -24.207 1.00 65.00 97 ASP A CA 1
ATOM 799 C C . ASP A 1 97 ? 6.993 -9.403 -23.603 1.00 65.00 97 ASP A C 1
ATOM 801 O O . ASP A 1 97 ? 8.076 -9.552 -24.171 1.00 65.00 97 ASP A O 1
ATOM 805 N N . PHE A 1 98 ? 6.863 -8.749 -22.455 1.00 72.62 98 PHE A N 1
ATOM 806 C CA . PHE A 1 98 ? 7.951 -8.076 -21.760 1.00 72.62 98 PHE A CA 1
ATOM 807 C C . PHE A 1 98 ? 8.961 -9.028 -21.110 1.00 72.62 98 PHE A C 1
ATOM 809 O O . PHE A 1 98 ? 10.079 -8.633 -20.845 1.00 72.62 98 PHE A O 1
ATOM 816 N N . ILE A 1 99 ? 8.655 -10.313 -20.927 1.00 85.38 99 ILE A N 1
ATOM 817 C CA . ILE A 1 99 ? 9.564 -11.241 -20.236 1.00 85.38 99 ILE A CA 1
ATOM 818 C C . ILE A 1 99 ? 10.335 -12.100 -21.239 1.00 85.38 99 ILE A C 1
ATOM 820 O O . ILE A 1 99 ? 9.754 -12.777 -22.096 1.00 85.38 99 ILE A O 1
ATOM 824 N N . HIS A 1 100 ? 11.660 -12.132 -21.109 1.00 85.75 100 HIS A N 1
ATOM 825 C CA . HIS A 1 100 ? 12.545 -12.870 -22.008 1.00 85.75 100 HIS A CA 1
ATOM 826 C C . HIS A 1 100 ? 13.484 -13.812 -21.250 1.00 85.75 100 HIS A C 1
ATOM 828 O O . HIS A 1 100 ? 14.033 -13.466 -20.213 1.00 85.75 100 HIS A O 1
ATOM 834 N N . LEU A 1 101 ? 13.709 -15.019 -21.784 1.00 85.31 101 LEU A N 1
ATOM 835 C CA . LEU A 1 101 ? 14.671 -15.971 -21.218 1.00 85.31 101 LEU A CA 1
ATOM 836 C C . LEU A 1 101 ? 16.095 -15.599 -21.652 1.00 85.31 101 LEU A C 1
ATOM 838 O O . LEU A 1 101 ? 16.397 -15.658 -22.849 1.00 85.31 101 LEU A O 1
ATOM 842 N N . LYS A 1 102 ? 16.994 -15.309 -20.706 1.00 87.44 102 LYS A N 1
ATOM 843 C CA . LYS A 1 102 ? 18.372 -14.866 -20.990 1.00 87.44 102 LYS A CA 1
ATOM 844 C C . LYS A 1 102 ? 19.145 -15.857 -21.859 1.00 87.44 102 LYS A C 1
ATOM 846 O O . LYS A 1 102 ? 19.869 -15.455 -22.764 1.00 87.44 102 LYS A O 1
ATOM 851 N N . VAL A 1 103 ? 18.977 -17.163 -21.639 1.00 84.06 103 VAL A N 1
ATOM 852 C CA . VAL A 1 103 ? 19.703 -18.204 -22.397 1.00 84.06 103 VAL A CA 1
ATOM 853 C C . VAL A 1 103 ? 19.377 -18.181 -23.897 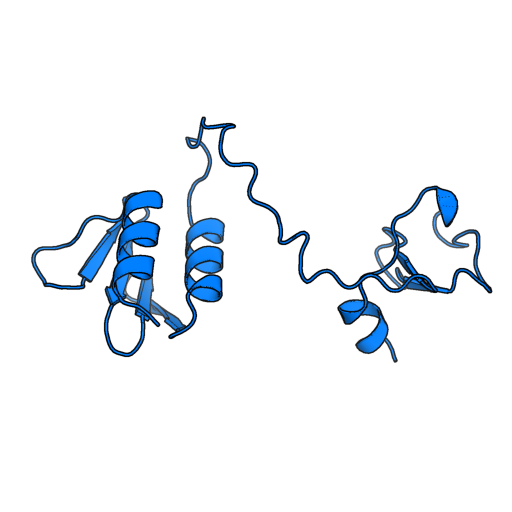1.00 84.06 103 VAL A C 1
ATOM 855 O O . VAL A 1 103 ? 20.218 -18.560 -24.711 1.00 84.06 103 VAL A O 1
ATOM 858 N N . ILE A 1 104 ? 18.169 -17.753 -24.274 1.00 83.75 104 ILE A N 1
ATOM 859 C CA . ILE A 1 104 ? 17.699 -17.779 -25.669 1.00 83.75 104 ILE A CA 1
ATOM 860 C C . ILE A 1 104 ? 17.720 -16.376 -26.286 1.00 83.75 104 ILE A C 1
ATOM 862 O O . ILE A 1 104 ? 18.075 -16.226 -27.454 1.00 83.75 104 ILE A O 1
ATOM 866 N N . HIS A 1 105 ? 17.359 -15.354 -25.511 1.00 83.81 105 HIS A N 1
ATOM 867 C CA . HIS A 1 105 ? 17.160 -13.990 -25.979 1.00 83.81 105 HIS A CA 1
ATOM 868 C C . HIS A 1 105 ? 18.060 -13.034 -25.196 1.00 83.81 105 HIS A C 1
ATOM 870 O O . HIS A 1 105 ? 17.752 -12.670 -24.068 1.00 83.81 105 HIS A O 1
ATOM 876 N N . GLN A 1 106 ? 19.175 -12.637 -25.810 1.00 88.75 106 GLN A N 1
ATOM 877 C CA . GLN A 1 106 ? 20.078 -11.598 -25.289 1.00 88.75 106 GLN A CA 1
ATOM 878 C C . GLN A 1 106 ? 19.691 -10.192 -25.765 1.00 88.75 106 GLN A C 1
ATOM 880 O O . GLN A 1 106 ? 20.165 -9.209 -25.213 1.00 88.75 106 GLN A O 1
ATOM 885 N N . GLU A 1 107 ? 18.831 -10.105 -26.780 1.00 91.88 107 GLU A N 1
ATOM 886 C CA . GLU A 1 107 ? 18.332 -8.866 -27.368 1.00 91.88 107 GLU A CA 1
ATOM 887 C C . GLU A 1 107 ? 16.838 -9.034 -27.679 1.00 91.88 107 GLU A C 1
ATOM 889 O O . GLU A 1 107 ? 16.419 -10.063 -28.229 1.00 91.88 107 GLU A O 1
ATOM 894 N N . CYS A 1 108 ? 16.022 -8.039 -27.334 1.00 88.31 108 CYS A N 1
ATOM 895 C CA . CYS A 1 108 ? 14.610 -8.020 -27.686 1.00 88.31 108 CYS A CA 1
ATOM 896 C C . CYS A 1 108 ? 14.437 -7.638 -29.159 1.00 88.31 108 CYS A C 1
ATOM 898 O O . CYS A 1 108 ? 14.746 -6.526 -29.576 1.00 88.31 108 CYS A O 1
ATOM 900 N N . SER A 1 109 ? 13.827 -8.523 -29.946 1.00 85.31 109 SER A N 1
ATOM 901 C CA . SER A 1 109 ? 13.543 -8.259 -31.366 1.00 85.31 109 SER A CA 1
ATOM 902 C C . SER A 1 109 ? 12.531 -7.129 -31.631 1.00 85.31 109 SER A C 1
ATOM 904 O O . SER A 1 109 ? 12.427 -6.676 -32.771 1.00 85.31 109 SER A O 1
ATOM 906 N N . LYS A 1 110 ? 11.774 -6.686 -30.613 1.00 85.56 110 LYS A N 1
ATOM 907 C CA . LYS A 1 110 ? 10.772 -5.613 -30.737 1.00 85.56 110 LYS A CA 1
ATOM 908 C C . LYS A 1 110 ? 11.385 -4.229 -30.504 1.00 85.56 110 LYS A C 1
ATOM 910 O O . LYS A 1 110 ? 11.196 -3.343 -31.333 1.00 85.56 110 LYS A O 1
ATOM 915 N N . CYS A 1 111 ? 12.100 -4.041 -29.393 1.00 88.56 111 CYS A N 1
ATOM 916 C CA . CYS A 1 111 ? 12.637 -2.734 -28.992 1.00 88.56 111 CYS A CA 1
ATOM 917 C C .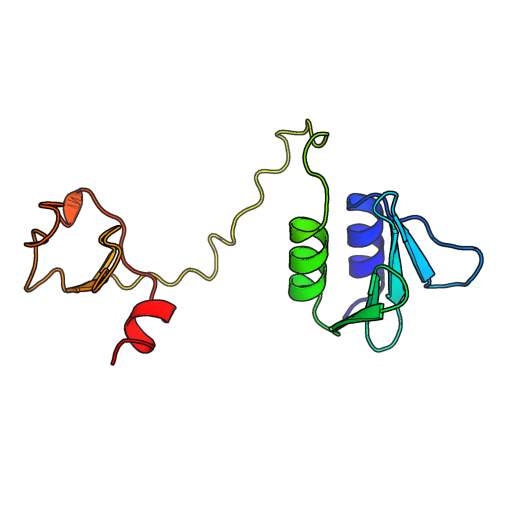 CYS A 1 111 ? 14.161 -2.598 -29.156 1.00 88.56 111 CYS A C 1
ATOM 919 O O . CYS A 1 111 ? 14.670 -1.482 -29.105 1.00 88.56 111 CYS A O 1
ATOM 921 N N . GLY A 1 112 ? 14.885 -3.702 -29.371 1.00 88.38 112 GLY A N 1
ATOM 922 C CA . GLY A 1 112 ? 16.348 -3.723 -29.470 1.00 88.38 112 GLY A CA 1
ATOM 923 C C . GLY A 1 112 ? 17.081 -3.623 -28.128 1.00 88.38 112 GLY A C 1
ATOM 924 O O . GLY A 1 112 ? 18.287 -3.403 -28.122 1.00 88.38 112 GLY A O 1
ATOM 925 N N . ALA A 1 113 ? 16.379 -3.743 -26.995 1.00 89.31 113 ALA A N 1
ATOM 926 C CA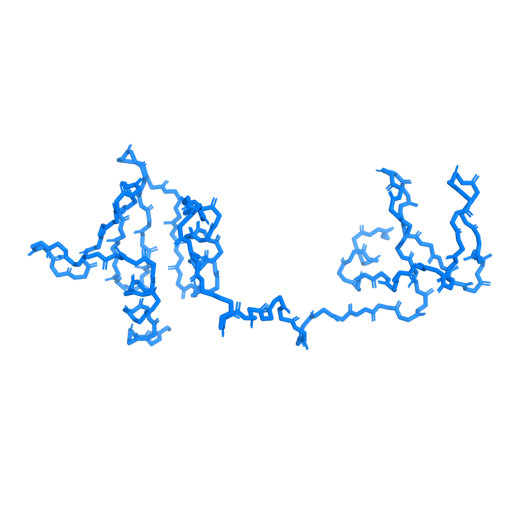 . ALA A 1 113 ? 17.007 -3.750 -25.674 1.00 89.31 113 ALA A CA 1
ATOM 927 C C . ALA A 1 113 ? 17.858 -5.010 -25.475 1.00 89.31 113 ALA A C 1
ATOM 929 O O . ALA A 1 113 ? 17.459 -6.092 -25.913 1.00 89.31 113 ALA A O 1
ATOM 930 N N . PHE A 1 114 ? 18.992 -4.877 -24.787 1.00 88.31 114 PHE A N 1
ATOM 931 C CA . PHE A 1 114 ? 19.878 -5.988 -24.444 1.00 88.31 114 PHE A CA 1
ATOM 932 C C . PHE A 1 114 ? 19.661 -6.441 -23.002 1.00 88.31 114 PHE A C 1
ATOM 934 O O . PHE A 1 114 ? 19.471 -5.619 -22.112 1.00 88.31 114 PHE A O 1
ATOM 941 N N . ALA A 1 115 ? 19.750 -7.749 -22.761 1.00 87.19 115 ALA A N 1
ATOM 942 C CA . ALA A 1 115 ? 19.525 -8.344 -21.444 1.00 87.19 115 ALA A CA 1
ATOM 943 C C . ALA A 1 115 ? 20.477 -7.808 -20.359 1.00 87.19 115 ALA A C 1
ATOM 945 O O . ALA A 1 115 ? 20.119 -7.779 -19.191 1.00 87.19 115 ALA A O 1
ATOM 946 N N . GLU A 1 116 ? 21.691 -7.393 -20.731 1.00 87.88 116 GLU A N 1
ATOM 947 C CA . GLU A 1 116 ? 22.678 -6.829 -19.798 1.00 87.88 116 GLU A CA 1
ATOM 948 C C . GLU A 1 116 ? 22.344 -5.406 -19.331 1.00 87.88 116 GLU A C 1
ATOM 950 O O . GLU A 1 116 ? 22.789 -4.988 -18.263 1.00 87.88 116 GLU A O 1
ATOM 955 N N . ASP A 1 117 ? 21.550 -4.683 -20.119 1.00 86.88 117 ASP A N 1
ATOM 956 C CA . ASP A 1 117 ? 21.141 -3.309 -19.837 1.00 86.88 117 ASP A CA 1
ATOM 957 C C . ASP A 1 117 ? 19.818 -3.250 -19.061 1.00 86.88 117 ASP A C 1
ATOM 959 O O . ASP A 1 117 ? 19.321 -2.161 -18.770 1.00 86.88 117 ASP A O 1
ATOM 963 N N . GLN A 1 118 ? 19.206 -4.403 -18.781 1.00 87.38 118 GLN A N 1
ATOM 964 C CA . GLN A 1 118 ? 17.848 -4.526 -18.257 1.00 87.38 118 GLN A CA 1
ATOM 965 C C . GLN A 1 118 ? 17.827 -5.346 -16.961 1.00 87.38 118 GLN A C 1
ATOM 967 O O . GLN A 1 118 ? 18.722 -6.163 -16.731 1.00 87.38 118 GLN A O 1
ATOM 972 N N . PRO A 1 119 ? 16.838 -5.116 -16.081 1.00 84.62 119 PRO A N 1
ATOM 973 C CA . PRO A 1 119 ? 16.730 -5.858 -14.836 1.00 84.62 119 PRO A CA 1
ATOM 974 C C . PRO A 1 119 ? 16.250 -7.297 -15.067 1.00 84.62 119 PRO A C 1
ATOM 976 O O . PRO A 1 119 ? 15.614 -7.631 -16.070 1.00 84.62 119 PRO A O 1
ATOM 979 N N . ASP A 1 120 ? 16.521 -8.150 -14.083 1.00 87.00 120 ASP A N 1
ATOM 980 C CA . ASP A 1 120 ? 15.932 -9.484 -14.011 1.00 87.00 120 ASP A CA 1
ATOM 981 C C . ASP A 1 120 ? 14.418 -9.370 -13.800 1.00 87.00 120 ASP A C 1
ATOM 983 O O . ASP A 1 120 ? 13.950 -8.450 -13.125 1.00 87.00 120 ASP A O 1
ATOM 987 N N . SER A 1 121 ? 13.641 -10.297 -14.363 1.00 84.19 121 SER A N 1
ATOM 988 C CA . SER A 1 121 ? 12.183 -10.280 -14.190 1.00 84.19 121 SER A CA 1
ATOM 989 C C . SER A 1 121 ? 11.785 -10.692 -12.781 1.00 84.19 121 SER A C 1
ATOM 991 O O . SER A 1 121 ? 12.427 -11.543 -12.158 1.00 84.19 121 SER A O 1
ATOM 993 N N . LEU A 1 122 ? 10.663 -10.164 -12.293 1.00 81.38 122 LEU A N 1
ATOM 994 C CA . LEU A 1 122 ? 10.088 -10.641 -11.042 1.00 81.38 122 LEU A CA 1
ATOM 995 C C . LEU A 1 122 ? 9.575 -12.072 -11.220 1.00 81.38 122 LEU A C 1
ATOM 997 O O . LEU A 1 122 ? 8.816 -12.387 -12.142 1.00 81.38 122 LEU A O 1
ATOM 1001 N N . ARG A 1 123 ? 9.930 -12.958 -10.286 1.00 78.38 123 ARG A N 1
ATOM 1002 C CA . ARG A 1 123 ? 9.485 -14.355 -10.282 1.00 78.38 123 ARG A CA 1
ATOM 1003 C C . ARG A 1 123 ? 7.960 -14.447 -10.275 1.00 78.38 123 ARG A C 1
ATOM 1005 O O . ARG A 1 123 ? 7.404 -15.321 -10.926 1.00 78.38 123 ARG A O 1
ATOM 1012 N N . SER A 1 124 ? 7.254 -13.537 -9.609 1.00 73.38 124 SER A N 1
ATOM 1013 C CA . SER A 1 124 ? 5.786 -13.492 -9.641 1.00 73.38 124 SER A CA 1
ATOM 1014 C C . SER A 1 124 ? 5.207 -13.296 -11.052 1.00 73.38 124 SER A C 1
ATOM 1016 O O . SER A 1 124 ? 4.137 -13.831 -11.332 1.00 73.38 124 SER A O 1
ATOM 1018 N N . GLU A 1 125 ? 5.898 -12.602 -11.957 1.00 72.31 125 GLU A N 1
ATOM 1019 C CA . GLU A 1 125 ? 5.419 -12.313 -13.318 1.00 72.31 125 GLU A CA 1
ATOM 1020 C C . GLU A 1 125 ? 5.708 -13.463 -14.294 1.00 72.31 125 GLU A C 1
ATOM 1022 O O . GLU A 1 125 ? 4.873 -13.810 -15.139 1.00 72.31 125 GLU A O 1
ATOM 1027 N N . VAL A 1 126 ? 6.853 -14.135 -14.122 1.00 72.56 126 VAL A N 1
ATOM 1028 C CA . VAL A 1 126 ? 7.228 -15.327 -14.903 1.00 72.56 126 VAL A CA 1
ATOM 1029 C C . VAL A 1 126 ? 6.209 -16.458 -14.705 1.00 72.56 126 VAL A C 1
ATOM 1031 O O . VAL A 1 126 ? 5.866 -17.170 -15.650 1.00 72.56 126 VAL A O 1
ATOM 1034 N N . TRP A 1 127 ? 5.695 -16.631 -13.484 1.00 62.12 127 TRP A N 1
ATOM 1035 C CA . TRP A 1 127 ? 4.772 -17.725 -13.155 1.00 62.12 127 TRP A CA 1
ATOM 1036 C C . TRP A 1 127 ? 3.351 -17.507 -13.685 1.00 62.12 127 TRP A C 1
ATOM 1038 O O . TRP A 1 127 ? 2.640 -18.485 -13.909 1.00 62.12 127 TRP A O 1
ATOM 1048 N N . VAL A 1 128 ? 2.940 -16.256 -13.911 1.00 56.91 128 VAL A N 1
ATOM 1049 C CA . VAL A 1 128 ? 1.629 -15.914 -14.496 1.00 56.91 128 VAL A CA 1
ATOM 1050 C C . VAL A 1 128 ? 1.634 -16.075 -16.024 1.00 56.91 128 VAL A C 1
ATOM 1052 O O . VAL A 1 128 ? 0.579 -16.256 -16.626 1.00 56.91 128 VAL A O 1
ATOM 1055 N N . SER A 1 129 ? 2.816 -16.073 -16.644 1.00 50.56 129 SER A N 1
ATOM 1056 C CA . SER A 1 129 ? 3.003 -16.107 -18.102 1.00 50.56 129 SER A CA 1
ATOM 1057 C C . SER A 1 129 ? 3.178 -17.521 -18.698 1.00 50.56 129 SER A C 1
ATOM 1059 O O . SER A 1 129 ? 3.549 -17.646 -19.866 1.00 50.56 129 SER A O 1
ATOM 1061 N N . ARG A 1 130 ? 2.936 -18.592 -17.923 1.00 47.62 130 ARG A N 1
ATOM 1062 C CA . ARG A 1 130 ? 2.949 -20.000 -18.383 1.00 47.62 130 ARG A CA 1
ATOM 1063 C C . ARG A 1 130 ? 1.545 -20.551 -18.606 1.00 47.62 130 ARG A C 1
ATOM 1065 O O . ARG A 1 130 ? 1.381 -21.302 -19.594 1.00 47.62 130 ARG A O 1
#

Radius of gyration: 20.48 Å; chains: 1; bounding box: 42×38×52 Å

Organism: NCBI:txid2023197